Protein AF-A0A8S3A9Y0-F1 (afdb_monomer)

Secondary structure (DSSP, 8-state):
------GGG------SPPPP--SGGGSPP--HHHHHGGGTTTSTTHHHHHHHHHHHTSS-STT--HHHHHHHHHHH-----

Radius of gyration: 17.08 Å; Cα contacts (8 Å, |Δi|>4): 38; chains: 1; bounding box: 50×32×35 Å

Sequence (81 aa):
KHSATRFADLGALPKRMLAPIEGYEKTPLVTLEEAVRPLVTIVPKVERNVFIVKQNCQEPEDGLTTDESAAIMLYTYESMP

Foldseek 3Di:
DDDDPPPPPPDPDPPDDDDDDPDVVVPDDDALQVVCPVVCVPDPCLNVLLVVLLVVQVPPPPPDDSRRSSVVVSVVDPDDD

pLDDT: mean 84.82, std 15.39, range [40.28, 97.0]

Organism: NCBI:txid392030

Solvent-accessible surface 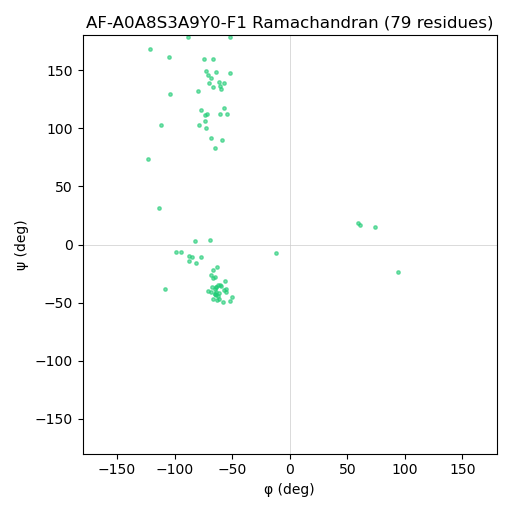area (backbone atoms only — not comparable to full-atom values): 5455 Å² total; per-residue (Å²): 135,88,79,76,88,60,85,75,82,65,65,90,66,76,91,59,86,75,77,81,89,76,68,63,89,77,52,81,89,71,56,56,73,64,70,43,58,85,39,54,88,77,39,82,64,45,70,59,50,52,55,55,34,39,71,75,20,78,79,46,63,98,82,44,49,42,52,58,44,17,52,56,48,53,76,71,52,84,75,79,130

Mean predicted aligned error: 9.85 Å

Nearest PDB structures (foldseek):
  8aa9-assembly1_A  TM=4.640E-01  e=2.900E+00  Pyrococcus abyssi GE5
  8aa9-assembly1_B  TM=4.440E-01  e=2.402E+00  Pyrococcus abyssi GE5

Structure (mmCIF, N/CA/C/O backbone):
data_AF-A0A8S3A9Y0-F1
#
_entry.id   AF-A0A8S3A9Y0-F1
#
loop_
_atom_site.group_PDB
_atom_site.id
_atom_site.type_symbol
_atom_site.label_atom_id
_atom_site.label_alt_id
_atom_site.label_comp_id
_atom_site.label_asym_id
_atom_site.label_entity_id
_atom_site.label_seq_id
_atom_site.pdbx_PDB_ins_code
_atom_site.Cartn_x
_atom_site.Cartn_y
_atom_site.Cartn_z
_atom_site.occupancy
_atom_site.B_iso_or_equiv
_atom_site.auth_seq_id
_atom_site.auth_comp_id
_atom_site.auth_asym_id
_atom_site.auth_atom_id
_atom_site.pdbx_PDB_model_num
ATOM 1 N N . LYS A 1 1 ? 36.303 15.980 -2.021 1.00 40.28 1 LYS A N 1
ATOM 2 C CA . LYS A 1 1 ? 35.484 17.187 -2.297 1.00 40.28 1 LYS A CA 1
ATOM 3 C C . LYS A 1 1 ? 34.095 16.703 -2.689 1.00 40.28 1 LYS A C 1
ATOM 5 O O . LYS A 1 1 ? 33.951 16.163 -3.775 1.00 40.28 1 LYS A O 1
ATOM 10 N N . HIS A 1 2 ? 33.135 16.771 -1.768 1.00 48.94 2 HIS A N 1
ATOM 11 C CA . HIS A 1 2 ? 31.772 16.283 -1.981 1.00 48.94 2 HIS A CA 1
ATOM 12 C C . HIS A 1 2 ? 31.030 17.251 -2.905 1.00 48.94 2 HIS A C 1
ATOM 14 O O . HIS A 1 2 ? 30.796 18.400 -2.533 1.00 48.94 2 HIS A O 1
ATOM 20 N N . SER A 1 3 ? 30.733 16.810 -4.128 1.00 50.50 3 SER A N 1
ATOM 21 C CA . SER A 1 3 ? 29.874 17.554 -5.045 1.00 50.50 3 SER A CA 1
ATOM 22 C C . SER A 1 3 ? 28.434 17.306 -4.622 1.00 50.50 3 SER A C 1
ATOM 24 O O . SER A 1 3 ? 27.898 16.226 -4.842 1.00 50.50 3 SER A O 1
ATOM 26 N N . ALA A 1 4 ? 27.841 18.292 -3.954 1.00 58.66 4 ALA A N 1
ATOM 27 C CA . ALA A 1 4 ? 26.405 18.348 -3.755 1.00 58.66 4 ALA A CA 1
ATOM 28 C C . ALA A 1 4 ? 25.743 18.421 -5.140 1.00 58.66 4 ALA A C 1
ATOM 30 O O . ALA A 1 4 ? 25.910 19.419 -5.845 1.00 58.66 4 ALA A O 1
ATOM 31 N N . THR A 1 5 ? 25.022 17.375 -5.538 1.00 54.00 5 THR A N 1
ATOM 32 C CA . THR A 1 5 ? 24.106 17.370 -6.686 1.00 54.00 5 THR A CA 1
ATOM 33 C C . THR A 1 5 ? 22.967 18.344 -6.383 1.00 54.00 5 THR A C 1
ATOM 35 O O . THR A 1 5 ? 21.934 18.008 -5.813 1.00 54.00 5 THR A O 1
ATOM 38 N N . ARG A 1 6 ? 23.227 19.628 -6.652 1.00 58.41 6 ARG A N 1
ATOM 39 C CA . ARG A 1 6 ? 22.271 20.733 -6.535 1.00 58.41 6 ARG A CA 1
ATOM 40 C C . ARG A 1 6 ? 21.208 20.558 -7.617 1.00 58.41 6 ARG A C 1
ATOM 42 O O . ARG A 1 6 ? 21.582 20.182 -8.716 1.00 58.41 6 ARG A O 1
ATOM 49 N N . PHE A 1 7 ? 19.956 20.889 -7.290 1.00 56.59 7 PHE A N 1
ATOM 50 C CA . PHE A 1 7 ? 18.710 21.117 -8.066 1.00 56.59 7 PHE A CA 1
ATOM 51 C C . PHE A 1 7 ? 18.715 21.264 -9.617 1.00 56.59 7 PHE A C 1
ATOM 53 O O . PHE A 1 7 ? 17.645 21.325 -10.214 1.00 56.59 7 PHE A O 1
ATOM 60 N N . ALA A 1 8 ? 19.863 21.340 -10.284 1.00 56.38 8 ALA A N 1
ATOM 61 C CA . ALA A 1 8 ? 20.067 21.470 -11.721 1.00 56.38 8 ALA A CA 1
ATOM 62 C C . ALA A 1 8 ? 19.880 20.173 -12.537 1.00 56.38 8 ALA A C 1
ATOM 64 O O . ALA A 1 8 ? 19.805 20.268 -13.757 1.00 56.38 8 ALA A O 1
ATOM 65 N N . ASP A 1 9 ? 19.765 18.996 -11.909 1.00 54.59 9 ASP A N 1
ATOM 66 C CA . ASP A 1 9 ? 19.461 17.731 -12.618 1.00 54.59 9 ASP A CA 1
ATOM 67 C C . ASP A 1 9 ? 17.964 17.527 -12.904 1.00 54.59 9 ASP A C 1
ATOM 69 O O . ASP A 1 9 ? 17.549 16.519 -13.480 1.00 54.59 9 ASP A O 1
ATOM 73 N N . LEU A 1 10 ? 17.123 18.500 -12.549 1.00 57.75 10 LEU A N 1
ATOM 74 C CA . LEU A 1 10 ? 15.760 18.546 -13.054 1.00 57.75 10 LEU A CA 1
ATOM 75 C C . LEU A 1 10 ? 15.846 18.959 -14.526 1.00 57.75 10 LEU A C 1
ATOM 77 O O . LEU A 1 10 ? 16.019 20.136 -14.844 1.00 57.75 10 LEU A O 1
ATOM 81 N N . GLY A 1 11 ? 15.752 17.980 -15.431 1.00 67.12 11 GLY A N 1
ATOM 82 C CA . GLY A 1 11 ? 15.561 18.228 -16.861 1.00 67.12 11 GLY A CA 1
ATOM 83 C C . GLY A 1 11 ? 14.369 19.159 -17.121 1.00 67.12 11 GLY A C 1
ATOM 84 O O . GLY A 1 11 ? 13.682 19.582 -16.195 1.00 67.12 11 GLY A O 1
ATOM 85 N N . ALA A 1 12 ? 14.098 19.498 -18.385 1.00 66.38 12 ALA A N 1
ATOM 86 C CA . ALA A 1 12 ? 12.976 20.370 -18.735 1.00 66.38 12 ALA A CA 1
ATOM 87 C C . ALA A 1 12 ? 11.639 19.774 -18.253 1.00 66.38 12 ALA A C 1
ATOM 89 O O . ALA A 1 12 ? 10.987 19.016 -18.970 1.00 66.38 12 ALA A O 1
ATOM 90 N N . LEU A 1 13 ? 11.235 20.117 -17.027 1.00 65.12 13 LEU A N 1
ATOM 91 C CA . LEU A 1 13 ? 9.945 19.741 -16.485 1.00 65.12 13 LEU A CA 1
ATOM 92 C C . LEU A 1 13 ? 8.891 20.358 -17.403 1.00 65.12 13 LEU A C 1
ATOM 94 O O . LEU A 1 13 ? 9.051 21.513 -17.828 1.00 65.12 13 LEU A O 1
ATOM 98 N N . PRO A 1 14 ? 7.837 19.612 -17.757 1.00 65.31 14 PRO A N 1
ATOM 99 C CA . PRO A 1 14 ? 6.775 20.155 -18.579 1.00 65.31 14 PRO A CA 1
ATOM 100 C C . PRO A 1 14 ? 6.247 21.433 -17.918 1.00 65.31 14 PRO A C 1
ATOM 102 O O . PRO A 1 14 ? 5.641 21.402 -16.854 1.00 65.31 14 PRO A O 1
ATOM 105 N N . LYS A 1 15 ? 6.479 22.584 -18.565 1.00 70.19 15 LYS A N 1
ATOM 106 C CA . LYS A 1 15 ? 6.032 23.916 -18.104 1.00 70.19 15 LYS A CA 1
ATOM 107 C C . LYS A 1 15 ? 4.510 24.093 -18.175 1.00 70.19 15 LYS A C 1
ATOM 109 O O . LYS A 1 15 ? 3.998 25.187 -17.963 1.00 70.19 15 LYS A O 1
ATOM 114 N N . ARG A 1 16 ? 3.792 23.037 -18.551 1.00 75.25 16 ARG A N 1
ATOM 115 C CA . ARG A 1 16 ? 2.348 23.018 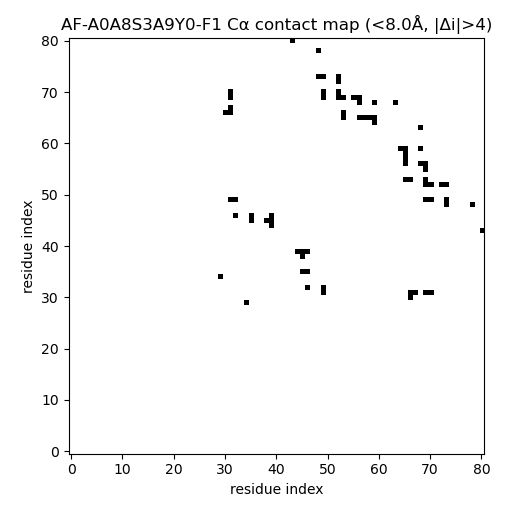-18.717 1.00 75.25 16 ARG A CA 1
ATOM 116 C C . ARG A 1 16 ? 1.743 22.297 -17.524 1.00 75.25 16 ARG A C 1
ATOM 118 O O . ARG A 1 16 ? 2.137 21.178 -17.214 1.00 75.25 16 ARG A O 1
ATOM 125 N N . MET A 1 17 ? 0.752 22.936 -16.916 1.00 79.56 17 MET A N 1
ATOM 126 C CA . MET A 1 17 ? -0.076 22.329 -15.886 1.00 79.56 17 MET A CA 1
ATOM 127 C C . MET A 1 17 ? -0.728 21.064 -16.461 1.00 79.56 17 MET A C 1
ATOM 129 O O . MET A 1 17 ? -1.439 21.127 -17.471 1.00 79.56 17 MET A O 1
ATOM 133 N N . LEU A 1 18 ? -0.409 19.910 -15.878 1.00 82.44 18 LEU A N 1
ATOM 134 C CA . LEU A 1 18 ? -1.076 18.660 -16.219 1.00 82.44 18 LEU A CA 1
ATOM 135 C C . LEU A 1 18 ? -2.503 18.712 -15.670 1.00 82.44 18 LEU A C 1
ATOM 137 O O . LEU A 1 18 ? -2.751 19.327 -14.632 1.00 82.44 18 LEU A O 1
ATOM 141 N N . ALA A 1 19 ? -3.439 18.096 -16.388 1.00 86.81 19 ALA A N 1
ATOM 142 C CA . ALA A 1 19 ? -4.774 17.902 -15.843 1.00 86.81 19 ALA A CA 1
ATOM 143 C C . ALA A 1 19 ? -4.688 16.971 -14.618 1.00 86.81 19 ALA A C 1
ATOM 145 O O . ALA A 1 19 ? -3.807 16.101 -14.594 1.00 86.81 19 ALA A O 1
ATOM 146 N N . PRO A 1 20 ? -5.570 17.136 -13.618 1.00 85.81 20 PRO A N 1
ATOM 147 C CA . PRO A 1 20 ? -5.715 16.160 -12.550 1.00 85.81 20 PRO A CA 1
ATOM 148 C C . PRO A 1 20 ? -5.927 14.756 -13.118 1.00 85.81 20 PRO A C 1
ATOM 150 O O . PRO A 1 20 ? -6.524 14.583 -14.182 1.00 85.81 20 PRO A O 1
ATOM 153 N N . ILE A 1 21 ? -5.427 13.749 -12.408 1.00 87.81 21 ILE A N 1
ATOM 154 C CA . ILE A 1 21 ? -5.735 12.362 -12.740 1.00 87.81 21 ILE A CA 1
ATOM 155 C C . ILE A 1 21 ? -7.153 12.089 -12.232 1.00 87.81 21 ILE A C 1
ATOM 157 O O . ILE A 1 21 ? -7.401 12.150 -11.031 1.00 87.81 21 ILE A O 1
ATOM 161 N N . GLU A 1 22 ? -8.071 11.814 -13.153 1.00 91.19 22 GLU A N 1
ATOM 162 C CA . GLU A 1 22 ? -9.486 11.549 -12.871 1.00 91.19 22 GLU A CA 1
ATOM 163 C C . GLU A 1 22 ? -9.806 10.048 -12.993 1.00 91.19 22 GLU A C 1
ATOM 165 O O . GLU A 1 22 ? -9.071 9.285 -13.625 1.00 91.19 22 GLU A O 1
ATOM 170 N N . GLY A 1 23 ? -10.918 9.611 -12.401 1.00 90.44 23 GLY A N 1
ATOM 171 C CA . GLY A 1 23 ? -11.437 8.242 -12.448 1.00 90.44 23 GLY A CA 1
ATOM 172 C C . GLY A 1 23 ? -11.014 7.359 -11.271 1.00 90.44 23 GLY A C 1
ATOM 173 O O . GLY A 1 23 ? -11.741 6.424 -10.925 1.00 90.44 23 GLY A O 1
ATOM 174 N N . TYR A 1 24 ? -9.898 7.667 -10.604 1.00 87.38 24 TYR A N 1
ATOM 175 C CA . TYR A 1 24 ? -9.458 6.929 -9.412 1.00 87.38 24 TYR A CA 1
ATOM 176 C C . TYR A 1 24 ? -10.405 7.127 -8.228 1.00 87.38 24 TYR A C 1
ATOM 178 O O . TYR A 1 24 ? -10.595 6.199 -7.450 1.00 87.38 24 TYR A O 1
ATOM 186 N N . GLU A 1 25 ? -11.086 8.271 -8.140 1.00 90.50 25 GLU A N 1
ATOM 187 C CA . GLU A 1 25 ? -12.088 8.548 -7.107 1.00 90.50 25 GLU A CA 1
ATOM 188 C C . GLU A 1 25 ? -13.299 7.605 -7.162 1.00 90.50 25 GLU A C 1
ATOM 190 O O . GLU A 1 25 ? -14.035 7.478 -6.188 1.00 90.50 25 GLU A O 1
ATOM 195 N N . LYS A 1 26 ? -13.515 6.939 -8.303 1.00 93.81 26 LYS A N 1
ATOM 196 C CA . LYS A 1 26 ? -14.591 5.957 -8.508 1.00 93.81 26 LYS A CA 1
ATOM 197 C C . LYS A 1 26 ? -14.107 4.519 -8.348 1.00 93.81 26 LYS A C 1
ATOM 199 O O . LYS A 1 26 ? -14.912 3.593 -8.432 1.00 93.81 26 LYS A O 1
ATOM 204 N N . THR A 1 27 ? -12.802 4.322 -8.184 1.00 91.31 27 THR A N 1
ATOM 205 C CA . THR A 1 27 ? -12.215 2.993 -8.040 1.00 91.31 27 THR A CA 1
ATOM 206 C C . THR A 1 27 ? -12.416 2.533 -6.597 1.00 91.31 27 THR A C 1
ATOM 208 O O . THR A 1 27 ? -12.168 3.314 -5.677 1.00 91.31 27 THR A O 1
ATOM 211 N N . PRO A 1 28 ? -12.890 1.298 -6.365 1.00 92.56 28 PRO A N 1
ATOM 212 C CA . PRO A 1 28 ? -13.030 0.788 -5.011 1.00 92.56 28 PRO A CA 1
ATOM 213 C C . PRO A 1 28 ? -11.666 0.743 -4.321 1.00 92.56 28 PRO A C 1
ATOM 215 O O . PRO A 1 28 ? -10.668 0.348 -4.927 1.00 92.56 28 PRO A O 1
ATOM 218 N N . LEU A 1 29 ? -11.642 1.119 -3.044 1.00 91.44 29 LEU A N 1
ATOM 219 C CA . LEU A 1 29 ? -10.476 0.888 -2.203 1.00 91.44 29 LEU A CA 1
ATOM 220 C C . LEU A 1 29 ? -10.304 -0.620 -2.001 1.00 91.44 29 LEU A C 1
ATOM 222 O O . LEU A 1 29 ? -11.271 -1.345 -1.763 1.00 91.44 29 LEU A O 1
ATOM 226 N N . VAL A 1 30 ? -9.063 -1.070 -2.119 1.00 94.69 30 VAL A N 1
ATOM 227 C CA . VAL A 1 30 ? -8.648 -2.464 -1.949 1.00 94.69 30 VAL A CA 1
ATOM 228 C C . VAL A 1 30 ? -7.611 -2.541 -0.836 1.00 94.69 30 VAL A C 1
ATOM 230 O O . VAL A 1 30 ? -7.091 -1.509 -0.405 1.00 94.69 30 VAL A O 1
ATOM 233 N N . THR A 1 31 ? -7.287 -3.748 -0.373 1.00 96.94 31 THR A N 1
ATOM 234 C CA . THR A 1 31 ? -6.217 -3.893 0.622 1.00 96.94 31 THR A CA 1
ATOM 235 C C . THR A 1 31 ? -4.865 -3.525 0.019 1.00 96.94 31 THR A C 1
ATOM 237 O O . THR A 1 31 ? -4.666 -3.565 -1.204 1.00 96.94 31 THR A O 1
ATOM 240 N N . LEU A 1 32 ? -3.896 -3.205 0.876 1.00 96.19 32 LEU A N 1
ATOM 241 C CA . LEU A 1 32 ? -2.559 -2.837 0.416 1.00 96.19 32 LEU A CA 1
ATOM 242 C C . LEU A 1 32 ? -1.889 -3.969 -0.387 1.00 96.19 32 LEU A C 1
ATOM 244 O O . LEU A 1 32 ? -1.204 -3.701 -1.371 1.00 96.19 32 LEU A O 1
ATOM 248 N N . GLU A 1 33 ? -2.129 -5.235 -0.035 1.00 97.00 33 GLU A N 1
ATOM 249 C CA . GLU A 1 33 ? -1.630 -6.396 -0.782 1.00 97.00 33 GLU A CA 1
ATOM 250 C C . GLU A 1 33 ? -2.161 -6.435 -2.217 1.00 97.00 33 GLU A C 1
ATOM 252 O O . GLU A 1 33 ? -1.418 -6.744 -3.146 1.00 97.00 33 GLU A O 1
ATOM 257 N N . GLU A 1 34 ? -3.440 -6.120 -2.416 1.00 96.88 34 GLU A N 1
ATOM 258 C CA . GLU A 1 34 ? -4.049 -6.103 -3.745 1.00 96.88 34 GLU A CA 1
ATOM 259 C C . GLU A 1 34 ? -3.536 -4.936 -4.581 1.00 96.88 34 GLU A C 1
ATOM 261 O O . GLU A 1 34 ? -3.218 -5.124 -5.759 1.00 96.88 34 GLU A O 1
ATOM 266 N N . ALA A 1 35 ? -3.378 -3.768 -3.955 1.00 94.69 35 ALA A N 1
ATOM 267 C CA . ALA A 1 35 ? -2.844 -2.573 -4.595 1.00 94.69 35 ALA A CA 1
ATOM 268 C C . ALA A 1 35 ? -1.421 -2.784 -5.139 1.00 94.69 35 ALA A C 1
ATOM 270 O O . ALA A 1 35 ? -1.090 -2.265 -6.206 1.00 94.69 35 ALA A O 1
ATOM 271 N N . VAL A 1 36 ? -0.582 -3.573 -4.452 1.00 95.56 36 VAL A N 1
ATOM 272 C CA . VAL A 1 36 ? 0.809 -3.807 -4.880 1.00 95.56 36 VAL A CA 1
ATOM 273 C C . VAL A 1 36 ? 0.984 -4.959 -5.867 1.00 95.56 36 VAL A C 1
ATOM 275 O O . VAL A 1 36 ? 2.065 -5.068 -6.447 1.00 95.56 36 VAL A O 1
ATOM 278 N N . ARG A 1 37 ? -0.035 -5.796 -6.124 1.00 95.62 37 ARG A N 1
ATOM 279 C CA . ARG A 1 37 ? 0.075 -6.926 -7.076 1.00 95.62 37 ARG A CA 1
ATOM 280 C C . ARG A 1 37 ? 0.660 -6.520 -8.439 1.00 95.62 37 ARG A C 1
ATOM 282 O O . ARG A 1 37 ? 1.562 -7.212 -8.912 1.00 95.62 37 ARG A O 1
ATOM 289 N N . PRO A 1 38 ? 0.237 -5.406 -9.074 1.00 94.94 38 PRO A N 1
ATOM 290 C CA . PRO A 1 38 ? 0.809 -4.979 -10.354 1.00 94.94 38 PRO A CA 1
ATOM 291 C C . PRO A 1 38 ? 2.283 -4.554 -10.253 1.00 94.94 38 PRO A C 1
ATOM 293 O O . PRO A 1 38 ? 3.001 -4.568 -11.250 1.00 94.94 38 PRO A O 1
ATOM 296 N N . LEU A 1 39 ? 2.744 -4.183 -9.055 1.00 94.44 39 LEU A N 1
ATOM 297 C CA . LEU A 1 39 ? 4.079 -3.645 -8.803 1.00 94.44 39 LEU A CA 1
ATOM 298 C C . LEU A 1 39 ? 5.126 -4.728 -8.536 1.00 94.44 39 LEU A C 1
ATOM 300 O O . LEU A 1 39 ? 6.313 -4.427 -8.603 1.00 94.44 39 LEU A O 1
ATOM 304 N N . VAL A 1 40 ? 4.729 -5.978 -8.275 1.00 94.00 40 VAL A N 1
ATOM 305 C CA . VAL A 1 40 ? 5.643 -7.074 -7.888 1.00 94.00 40 VAL A CA 1
ATOM 306 C C . VAL A 1 40 ? 6.769 -7.301 -8.903 1.00 94.00 40 VAL A C 1
ATOM 308 O O . VAL A 1 40 ? 7.884 -7.658 -8.529 1.00 94.00 40 VAL A O 1
ATOM 311 N N . THR A 1 41 ? 6.508 -7.054 -10.188 1.00 94.06 41 THR A N 1
ATOM 312 C CA . THR A 1 41 ? 7.506 -7.210 -11.263 1.00 94.06 41 THR A CA 1
ATOM 313 C C . THR A 1 41 ? 8.455 -6.016 -11.407 1.00 94.06 41 THR A C 1
ATOM 315 O O . THR A 1 41 ? 9.495 -6.141 -12.050 1.00 94.06 41 THR A O 1
ATOM 318 N N . ILE A 1 42 ? 8.111 -4.869 -10.813 1.00 94.19 42 ILE A N 1
ATOM 319 C CA . ILE A 1 42 ? 8.811 -3.585 -10.969 1.00 94.19 42 ILE A CA 1
ATOM 320 C C . ILE A 1 42 ? 9.571 -3.225 -9.689 1.00 94.19 42 ILE A C 1
ATOM 322 O O . ILE A 1 42 ? 10.681 -2.700 -9.751 1.00 94.19 42 ILE A O 1
ATOM 326 N N . VAL A 1 43 ? 8.974 -3.510 -8.531 1.00 90.44 43 VAL A N 1
ATOM 327 C CA . VAL A 1 43 ? 9.480 -3.146 -7.209 1.00 90.44 43 VAL A CA 1
ATOM 328 C C . VAL A 1 43 ? 9.895 -4.422 -6.471 1.00 90.44 43 VAL A C 1
ATOM 330 O O . VAL A 1 43 ? 9.039 -5.160 -5.969 1.00 90.44 43 VAL A O 1
ATOM 333 N N . PRO A 1 44 ? 11.206 -4.711 -6.382 1.00 89.94 44 PRO A N 1
ATOM 334 C CA . PRO A 1 44 ? 11.694 -5.889 -5.684 1.00 89.94 44 PRO A CA 1
ATOM 335 C C . PRO A 1 44 ? 11.218 -5.917 -4.233 1.00 89.94 44 PRO A C 1
ATOM 337 O O . PRO A 1 44 ? 11.259 -4.908 -3.5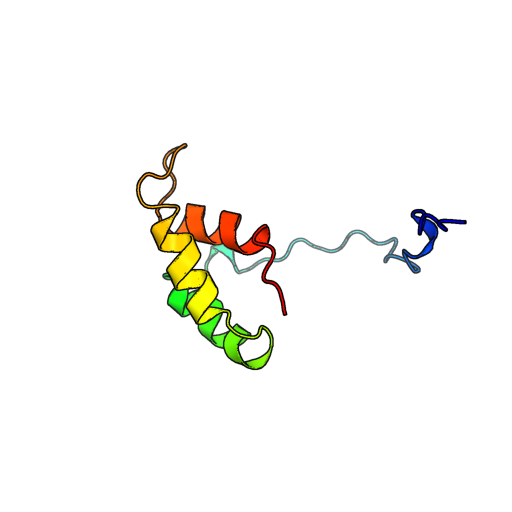32 1.00 89.94 44 PRO A O 1
ATOM 340 N N . LYS A 1 45 ? 10.818 -7.102 -3.759 1.00 93.31 45 LYS A N 1
ATOM 341 C CA . LYS A 1 45 ? 10.429 -7.348 -2.359 1.00 93.31 45 LYS A CA 1
ATOM 342 C C . LYS A 1 45 ? 9.223 -6.510 -1.881 1.00 93.31 45 LYS A C 1
ATOM 344 O O . LYS A 1 45 ? 8.998 -6.454 -0.675 1.00 93.31 45 LYS A O 1
ATOM 349 N N . VAL A 1 46 ? 8.421 -5.915 -2.775 1.00 95.00 46 VAL A N 1
ATOM 350 C CA . VAL A 1 46 ? 7.281 -5.059 -2.384 1.00 95.00 46 VAL A CA 1
ATOM 351 C C . VAL A 1 46 ? 6.299 -5.764 -1.448 1.00 95.00 46 VAL A C 1
ATOM 353 O O . VAL A 1 46 ? 5.908 -5.188 -0.442 1.00 95.00 46 VAL A O 1
ATOM 356 N N . GLU A 1 47 ? 5.986 -7.038 -1.685 1.00 95.25 47 GLU A N 1
ATOM 357 C CA . GLU A 1 47 ? 5.083 -7.813 -0.819 1.00 95.25 47 GLU A CA 1
ATOM 358 C C . GLU A 1 47 ? 5.656 -8.010 0.592 1.00 95.25 47 GLU A C 1
ATOM 360 O O . GLU A 1 47 ? 4.941 -7.916 1.588 1.00 95.25 47 GLU A O 1
ATOM 365 N N . ARG A 1 48 ? 6.975 -8.224 0.700 1.00 94.94 48 ARG A N 1
ATOM 366 C CA . ARG A 1 48 ? 7.661 -8.298 1.997 1.00 94.94 48 ARG A CA 1
ATOM 367 C C . ARG A 1 48 ? 7.603 -6.955 2.713 1.00 94.94 48 ARG A C 1
ATOM 369 O O . ARG A 1 48 ? 7.378 -6.925 3.918 1.00 94.94 48 ARG A O 1
ATOM 376 N N . ASN A 1 49 ? 7.815 -5.865 1.983 1.00 95.06 49 ASN A N 1
ATOM 377 C CA . ASN A 1 49 ? 7.748 -4.531 2.561 1.00 95.06 49 ASN A CA 1
ATOM 378 C C . ASN A 1 49 ? 6.327 -4.246 3.052 1.00 95.06 49 ASN A C 1
ATOM 380 O O . ASN A 1 49 ? 6.198 -3.818 4.189 1.00 95.06 49 ASN A O 1
ATOM 384 N N . VAL A 1 50 ? 5.282 -4.589 2.284 1.00 96.38 50 VAL A N 1
ATOM 385 C CA . VAL A 1 50 ? 3.872 -4.519 2.722 1.00 96.38 50 VAL A CA 1
ATOM 386 C C . VAL A 1 50 ? 3.666 -5.240 4.050 1.00 96.38 50 VAL A C 1
ATOM 388 O O . VAL A 1 50 ? 3.117 -4.659 4.984 1.00 96.38 50 VAL A O 1
ATOM 391 N N . PHE A 1 51 ? 4.166 -6.471 4.173 1.00 95.56 51 PHE A N 1
ATOM 392 C CA . PHE A 1 51 ? 4.079 -7.212 5.428 1.00 95.56 51 PHE A CA 1
ATOM 393 C C . PHE A 1 51 ? 4.736 -6.455 6.593 1.00 95.56 51 PHE A C 1
ATOM 395 O O . PHE A 1 51 ? 4.106 -6.270 7.631 1.00 95.56 51 PHE A O 1
ATOM 402 N N . ILE A 1 52 ? 5.973 -5.978 6.415 1.00 95.06 52 ILE A N 1
ATOM 403 C CA . ILE A 1 52 ? 6.711 -5.238 7.451 1.00 95.06 52 ILE A CA 1
ATOM 404 C C . ILE A 1 52 ? 5.972 -3.956 7.829 1.00 95.06 52 ILE A C 1
ATOM 406 O O . ILE A 1 52 ? 5.789 -3.679 9.014 1.00 95.06 52 ILE A O 1
ATOM 410 N N . VAL A 1 53 ? 5.525 -3.179 6.840 1.00 95.25 53 VAL A N 1
ATOM 411 C CA . VAL A 1 53 ? 4.909 -1.885 7.114 1.00 95.25 53 VAL A CA 1
ATOM 412 C C . VAL A 1 53 ? 3.573 -2.030 7.835 1.00 95.25 53 VAL A C 1
ATOM 414 O O . VAL A 1 53 ? 3.307 -1.283 8.769 1.00 95.25 53 VAL A O 1
ATOM 417 N N . LYS A 1 54 ? 2.780 -3.057 7.511 1.00 95.94 54 LYS A N 1
ATOM 418 C CA . LYS A 1 54 ? 1.530 -3.330 8.230 1.00 95.94 54 LYS A CA 1
ATOM 419 C C . LYS A 1 54 ? 1.784 -3.701 9.688 1.00 95.94 54 LYS A C 1
ATOM 421 O O . LYS A 1 54 ? 1.019 -3.275 10.546 1.00 95.94 54 LYS A O 1
ATOM 426 N N . GLN A 1 55 ? 2.858 -4.430 10.003 1.00 95.44 55 GLN A N 1
ATOM 427 C CA . GLN A 1 55 ? 3.220 -4.730 11.400 1.00 95.44 55 GLN A CA 1
ATOM 428 C C . GLN A 1 55 ? 3.591 -3.475 12.205 1.00 95.44 55 GLN A C 1
ATOM 430 O O . GLN A 1 55 ? 3.369 -3.440 13.410 1.00 95.44 55 GLN A O 1
ATOM 435 N N . ASN A 1 56 ? 4.095 -2.431 11.549 1.00 92.81 56 ASN A N 1
ATOM 436 C CA . ASN A 1 56 ? 4.421 -1.163 12.203 1.00 92.81 56 ASN A CA 1
ATOM 437 C C . ASN A 1 56 ? 3.210 -0.217 12.330 1.00 92.81 56 ASN A C 1
ATOM 439 O O . ASN A 1 56 ? 3.295 0.773 13.047 1.00 92.81 56 ASN A O 1
ATOM 443 N N . CYS A 1 57 ? 2.092 -0.525 11.664 1.00 94.81 57 CYS A N 1
ATOM 444 C CA . CYS A 1 57 ? 0.881 0.303 11.603 1.00 94.81 57 CYS A CA 1
ATOM 445 C C . CYS A 1 57 ? -0.328 -0.357 12.300 1.00 94.81 57 CYS A C 1
ATOM 447 O O . CYS A 1 57 ? -1.468 -0.183 11.867 1.00 94.81 57 CYS A O 1
ATOM 449 N N . GLN A 1 58 ? -0.099 -1.157 13.351 1.00 90.75 58 GLN A N 1
ATOM 450 C CA . GLN A 1 58 ? -1.178 -1.854 14.075 1.00 90.75 58 GLN A CA 1
ATOM 451 C C . GLN A 1 58 ? -2.099 -0.899 14.854 1.00 90.75 58 GLN A C 1
ATOM 453 O O . GLN A 1 58 ? -3.270 -1.212 15.044 1.00 90.75 58 GLN A O 1
ATOM 458 N N . GLU A 1 59 ? -1.593 0.270 15.250 1.00 92.62 59 GLU A N 1
ATOM 459 C CA . GLU A 1 59 ? -2.345 1.315 15.957 1.00 92.62 59 GLU A CA 1
ATOM 460 C C . GLU A 1 59 ? -2.269 2.634 15.164 1.00 92.62 59 GLU A C 1
ATOM 462 O O . GLU A 1 59 ? -1.496 3.524 15.511 1.00 92.62 59 GLU A O 1
ATOM 467 N N . PRO A 1 60 ? -2.993 2.744 14.036 1.00 90.81 60 PRO A N 1
ATOM 468 C CA . PRO A 1 60 ? -2.953 3.936 13.196 1.00 90.81 60 PRO A CA 1
ATOM 469 C C . PRO A 1 60 ? -3.638 5.136 13.877 1.00 90.81 60 PRO A C 1
ATOM 471 O O . PRO A 1 60 ? -4.696 5.002 14.494 1.00 90.81 60 PRO A O 1
ATOM 474 N N . GLU A 1 61 ? -3.036 6.319 13.740 1.00 91.81 61 GLU A N 1
ATOM 475 C CA . GLU A 1 61 ? -3.578 7.594 14.231 1.00 91.81 61 GLU A CA 1
ATOM 476 C C . GLU A 1 61 ? -4.486 8.272 13.180 1.00 91.81 61 GLU A C 1
ATOM 478 O O . GLU A 1 61 ? -4.696 7.755 12.081 1.00 91.81 61 GLU A O 1
ATOM 483 N N . ASP A 1 62 ? -5.063 9.427 13.529 1.00 92.62 62 ASP A N 1
ATOM 484 C CA . ASP A 1 62 ? -5.836 10.299 12.624 1.00 92.62 62 ASP A CA 1
ATOM 485 C C . ASP A 1 62 ? -7.072 9.662 11.958 1.00 92.62 62 ASP A C 1
ATOM 487 O O . ASP A 1 62 ? -7.608 10.176 10.976 1.00 92.62 62 ASP A O 1
ATOM 491 N N . GLY A 1 63 ? -7.564 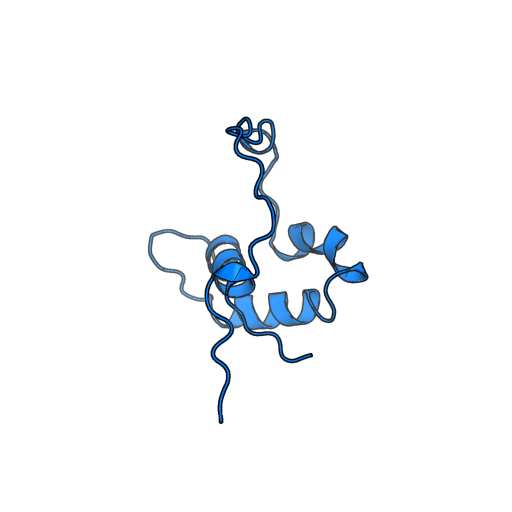8.551 12.514 1.00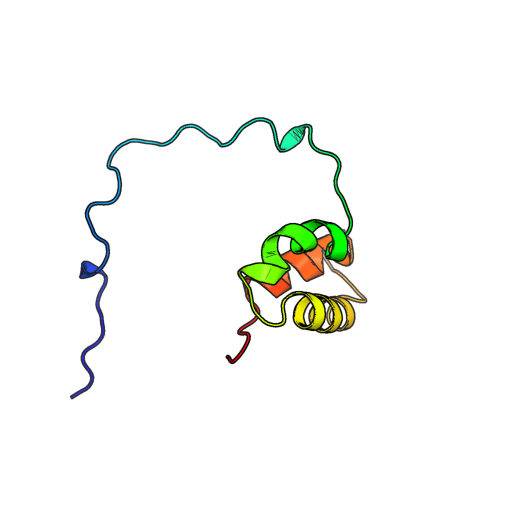 93.44 63 GLY A N 1
ATOM 492 C CA . GLY A 1 63 ? -8.711 7.819 11.973 1.00 93.44 63 GLY A CA 1
ATOM 493 C C . GLY A 1 63 ? -8.393 7.018 10.709 1.00 93.44 63 GLY A C 1
ATOM 494 O O . GLY A 1 63 ? -9.322 6.594 10.022 1.00 93.44 63 GLY A O 1
ATOM 495 N N . LEU A 1 64 ? -7.110 6.808 10.405 1.00 94.81 64 LEU A N 1
ATOM 496 C CA . LEU A 1 64 ? -6.678 5.976 9.290 1.00 94.81 64 LEU A CA 1
ATOM 497 C C . LEU A 1 64 ? -6.907 4.495 9.584 1.00 94.81 64 LEU A C 1
ATOM 499 O O . LEU A 1 64 ? -6.796 4.019 10.714 1.00 94.81 64 LEU A O 1
ATOM 503 N N . THR A 1 65 ? -7.156 3.735 8.529 1.00 95.38 65 THR A N 1
ATOM 504 C CA . THR A 1 65 ? -7.051 2.281 8.573 1.00 95.38 65 THR A CA 1
ATOM 505 C C . THR A 1 65 ? -5.584 1.847 8.578 1.00 95.38 65 THR A C 1
ATOM 507 O O . THR A 1 65 ? -4.684 2.572 8.142 1.00 95.38 65 THR A O 1
ATOM 510 N N . THR A 1 66 ? -5.325 0.616 9.027 1.00 96.19 66 THR A N 1
ATOM 511 C CA . THR A 1 66 ? -3.984 0.016 8.953 1.00 96.19 66 THR A CA 1
ATOM 512 C C . THR A 1 66 ? -3.444 0.009 7.525 1.00 96.19 66 THR A C 1
ATOM 514 O O . THR A 1 66 ? -2.260 0.263 7.334 1.00 96.19 66 THR A O 1
ATOM 517 N N . ASP A 1 67 ? -4.293 -0.246 6.524 1.00 96.25 67 ASP A N 1
ATOM 518 C CA . ASP A 1 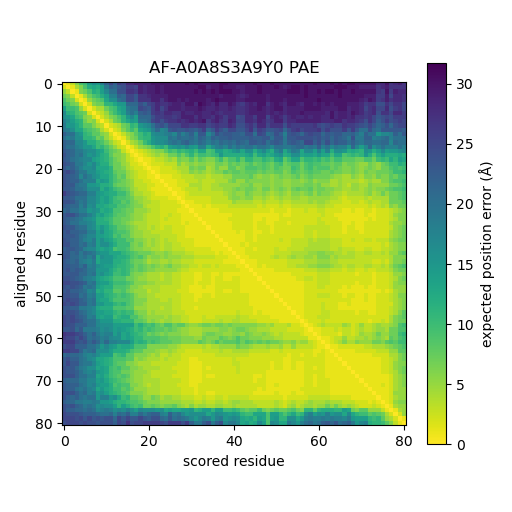67 ? -3.878 -0.254 5.117 1.00 96.25 67 ASP A CA 1
ATOM 519 C C . ASP A 1 67 ? -3.499 1.146 4.614 1.00 96.25 67 ASP A C 1
ATOM 521 O O . ASP A 1 67 ? -2.487 1.286 3.930 1.00 96.25 67 ASP A O 1
ATOM 525 N N . GLU A 1 68 ? -4.242 2.190 4.989 1.00 94.94 68 GLU A N 1
ATOM 526 C CA . GLU A 1 68 ? -3.924 3.575 4.612 1.00 94.94 68 GLU A CA 1
ATOM 527 C C . GLU A 1 68 ? -2.628 4.062 5.267 1.00 94.94 68 GLU A C 1
ATOM 529 O O . GLU A 1 68 ? -1.750 4.598 4.588 1.00 94.94 68 GLU A O 1
ATOM 534 N N . SER A 1 69 ? -2.470 3.824 6.572 1.00 96.12 69 SER A N 1
ATOM 535 C CA . SER A 1 69 ? -1.244 4.173 7.296 1.00 96.12 69 SER A CA 1
ATOM 536 C C . SER A 1 69 ? -0.036 3.411 6.738 1.00 96.12 69 SER A C 1
ATOM 538 O O . SER A 1 69 ? 1.005 4.008 6.449 1.00 96.12 69 SER A O 1
ATOM 540 N N . ALA A 1 70 ? -0.194 2.109 6.480 1.00 96.19 70 ALA A N 1
ATOM 541 C CA . ALA A 1 70 ? 0.847 1.287 5.878 1.00 96.19 70 ALA A CA 1
ATOM 542 C C . ALA A 1 70 ? 1.194 1.736 4.452 1.00 96.19 70 ALA A C 1
ATOM 544 O O . ALA A 1 70 ? 2.367 1.703 4.091 1.00 96.19 70 ALA A O 1
ATOM 545 N N . ALA A 1 71 ? 0.227 2.191 3.648 1.00 95.69 71 ALA A N 1
ATOM 546 C CA . ALA A 1 71 ? 0.478 2.710 2.303 1.00 95.69 71 ALA A CA 1
ATOM 547 C C . ALA A 1 71 ? 1.327 3.990 2.331 1.00 95.69 71 ALA A C 1
ATOM 549 O O . ALA A 1 71 ? 2.280 4.122 1.558 1.00 9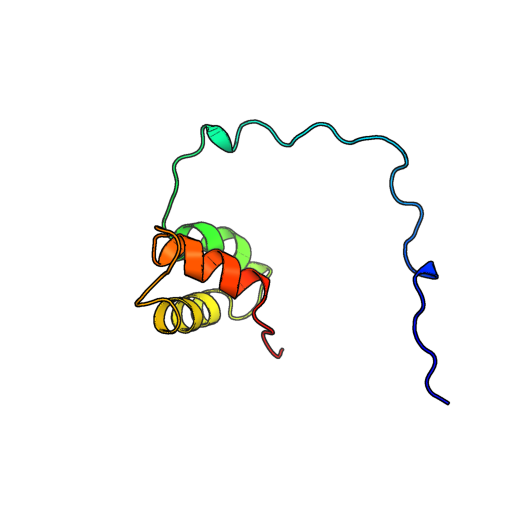5.69 71 ALA A O 1
ATOM 550 N N . ILE A 1 72 ? 1.028 4.907 3.258 1.00 94.75 72 ILE A N 1
ATOM 551 C CA . ILE A 1 72 ? 1.826 6.121 3.477 1.00 94.75 72 ILE A CA 1
ATOM 552 C C . ILE A 1 72 ? 3.234 5.742 3.937 1.00 94.75 72 ILE A C 1
ATOM 554 O O . ILE A 1 72 ? 4.220 6.229 3.380 1.00 94.75 72 ILE A O 1
ATOM 558 N N . MET A 1 73 ? 3.347 4.837 4.914 1.00 95.12 73 MET A N 1
ATOM 559 C CA . MET A 1 73 ? 4.652 4.424 5.415 1.00 95.12 73 MET A CA 1
ATOM 560 C C . MET A 1 73 ? 5.468 3.720 4.326 1.00 95.12 73 MET A C 1
ATOM 562 O O . MET A 1 73 ? 6.649 4.026 4.182 1.00 95.12 73 MET A O 1
ATOM 566 N N . LEU A 1 74 ? 4.846 2.859 3.511 1.00 95.06 74 LEU A N 1
ATOM 567 C CA . LEU A 1 74 ? 5.472 2.175 2.375 1.00 95.06 74 LEU A CA 1
ATOM 568 C C . LEU A 1 74 ? 6.073 3.159 1.366 1.00 95.06 74 LEU A C 1
ATOM 570 O O . LEU A 1 74 ? 7.161 2.901 0.862 1.00 95.06 74 LEU A O 1
ATOM 574 N N . TYR A 1 75 ? 5.408 4.288 1.104 1.00 92.81 75 TYR A N 1
ATOM 575 C CA . TYR A 1 75 ? 5.925 5.339 0.221 1.00 92.81 75 TYR A CA 1
ATOM 576 C C . TYR A 1 75 ? 7.226 5.968 0.748 1.00 92.81 75 TYR A C 1
ATOM 578 O O . TYR A 1 75 ? 8.108 6.318 -0.032 1.00 92.81 75 TYR A O 1
ATOM 586 N N . THR A 1 76 ? 7.360 6.087 2.071 1.00 88.50 76 THR A N 1
ATOM 587 C CA . THR A 1 76 ? 8.560 6.636 2.732 1.00 88.50 76 THR A CA 1
ATOM 588 C C . THR A 1 76 ? 9.576 5.581 3.166 1.00 88.50 76 THR A C 1
ATOM 590 O O . THR A 1 76 ? 10.654 5.926 3.647 1.00 88.50 76 THR A O 1
ATOM 593 N N . TYR A 1 77 ? 9.237 4.299 3.041 1.00 88.81 77 TYR A N 1
ATOM 594 C CA . TYR A 1 77 ? 10.059 3.208 3.535 1.00 88.81 77 TYR A CA 1
ATOM 595 C C . TYR A 1 77 ? 11.301 3.061 2.654 1.00 88.81 77 TYR A C 1
ATOM 597 O O . TYR A 1 77 ? 11.206 2.653 1.495 1.00 88.81 77 TYR A O 1
ATOM 605 N N . GLU A 1 78 ? 12.481 3.363 3.203 1.00 76.06 78 GLU A N 1
ATOM 606 C CA . GLU A 1 78 ? 13.746 3.066 2.529 1.00 76.06 78 GLU A CA 1
ATOM 607 C C . GLU A 1 78 ? 13.958 1.550 2.482 1.00 76.06 78 GLU A C 1
ATOM 609 O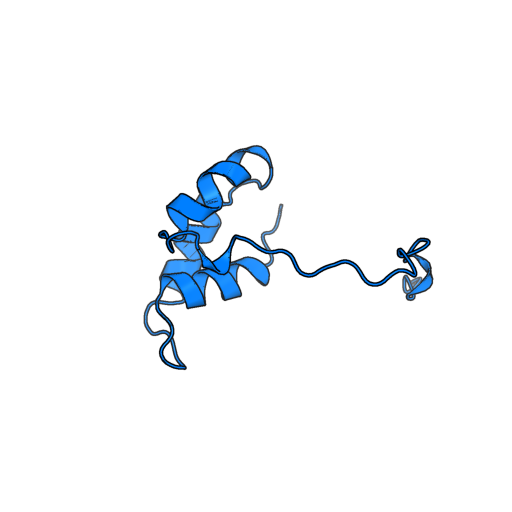 O . GLU A 1 78 ? 14.525 0.924 3.380 1.00 76.06 78 GLU A O 1
ATOM 614 N N . SER A 1 79 ? 13.503 0.936 1.396 1.00 64.56 79 SER A N 1
ATOM 615 C CA . SER A 1 79 ? 13.861 -0.434 1.080 1.00 64.56 79 SER A CA 1
ATOM 616 C C . SER A 1 79 ? 15.309 -0.462 0.591 1.00 64.56 79 SER A C 1
ATOM 618 O O . SER A 1 79 ? 15.589 -0.046 -0.535 1.00 64.56 79 SER A O 1
ATOM 620 N N . MET A 1 80 ? 16.236 -0.949 1.420 1.00 53.44 80 MET A N 1
ATOM 621 C CA . MET A 1 80 ? 17.587 -1.248 0.940 1.00 53.44 80 MET A CA 1
ATOM 622 C C . MET A 1 80 ? 17.516 -2.309 -0.181 1.00 53.44 80 MET A C 1
ATOM 624 O O . MET A 1 80 ? 16.791 -3.302 -0.018 1.00 53.44 80 MET A O 1
ATOM 628 N N . PRO A 1 81 ? 18.234 -2.108 -1.305 1.00 52.66 81 PRO A N 1
ATOM 629 C CA . PRO A 1 81 ? 18.239 -3.035 -2.440 1.00 52.66 81 PRO A CA 1
ATOM 630 C C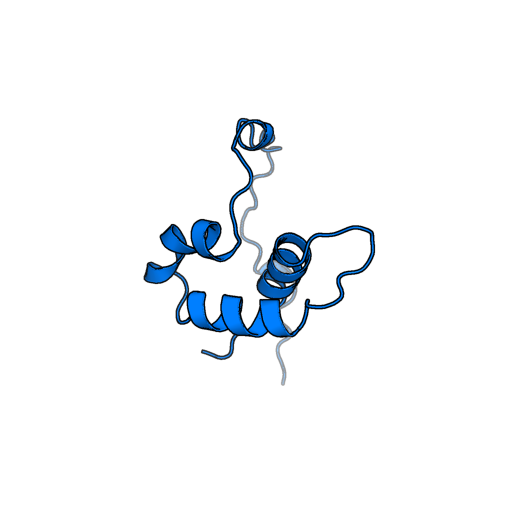 . PRO A 1 81 ? 18.628 -4.469 -2.045 1.00 52.66 81 PRO A C 1
ATOM 632 O O . PRO A 1 81 ? 19.526 -4.659 -1.197 1.00 52.66 81 PRO A O 1
#